Protein AF-A0A951NHP3-F1 (afdb_monomer)

Structure (mmCIF, N/CA/C/O backbone):
data_AF-A0A951NHP3-F1
#
_entry.id   AF-A0A951NHP3-F1
#
loop_
_atom_site.group_PDB
_atom_site.id
_atom_site.type_symbol
_atom_site.label_atom_id
_atom_site.label_alt_id
_atom_site.label_comp_id
_atom_site.label_asym_id
_atom_site.label_entity_id
_atom_site.label_seq_id
_atom_site.pdbx_PDB_ins_code
_atom_site.Cartn_x
_atom_site.Cartn_y
_atom_site.Cartn_z
_atom_site.occupancy
_atom_site.B_iso_or_equiv
_atom_site.auth_seq_id
_atom_site.auth_comp_id
_atom_site.auth_asym_id
_atom_site.auth_atom_id
_atom_site.pdbx_PDB_model_num
ATOM 1 N N . MET A 1 1 ? -13.520 4.692 -2.796 1.00 45.88 1 MET A N 1
ATOM 2 C CA . MET A 1 1 ? -13.491 5.552 -1.592 1.00 45.88 1 MET A CA 1
ATOM 3 C C . MET A 1 1 ? -12.701 4.812 -0.526 1.00 45.88 1 MET A C 1
ATOM 5 O O . MET A 1 1 ? -13.019 3.658 -0.288 1.00 45.88 1 MET A O 1
ATOM 9 N N . THR A 1 2 ? -11.644 5.398 0.038 1.00 67.56 2 THR A N 1
ATOM 10 C CA . THR A 1 2 ? -10.899 4.785 1.153 1.00 67.56 2 THR A CA 1
ATOM 11 C C . THR A 1 2 ? -11.594 5.115 2.467 1.00 67.56 2 THR A C 1
ATOM 13 O O . THR A 1 2 ? -11.869 6.288 2.731 1.00 67.56 2 THR A O 1
ATOM 16 N N . GLU A 1 3 ? -11.885 4.099 3.277 1.00 78.88 3 GLU A N 1
ATOM 17 C CA . GLU A 1 3 ? -12.429 4.299 4.620 1.00 78.88 3 GLU A CA 1
ATOM 18 C C . GLU A 1 3 ? -11.421 5.057 5.497 1.00 78.88 3 GLU A C 1
ATOM 20 O O . GLU A 1 3 ? -10.217 5.058 5.231 1.00 78.88 3 GLU A O 1
ATOM 25 N N . ARG A 1 4 ? -11.899 5.748 6.537 1.00 83.88 4 ARG A N 1
ATOM 26 C CA . ARG A 1 4 ? -11.017 6.402 7.515 1.00 83.88 4 ARG A CA 1
ATOM 27 C C . ARG A 1 4 ? -10.785 5.481 8.704 1.00 83.88 4 ARG A C 1
ATOM 29 O O . ARG A 1 4 ? -11.667 4.715 9.088 1.00 83.88 4 ARG A O 1
ATOM 36 N N . LYS A 1 5 ? -9.613 5.615 9.328 1.00 88.44 5 LYS A N 1
ATOM 37 C CA . LYS A 1 5 ? -9.296 4.925 10.579 1.00 88.44 5 LYS A CA 1
ATOM 38 C C . LYS A 1 5 ? -10.338 5.254 11.665 1.00 88.44 5 LYS A C 1
ATOM 40 O O . LYS A 1 5 ? -10.530 6.440 11.945 1.00 88.44 5 LYS A O 1
ATOM 45 N N . PRO A 1 6 ? -10.950 4.251 12.320 1.00 87.25 6 PRO A N 1
ATOM 46 C C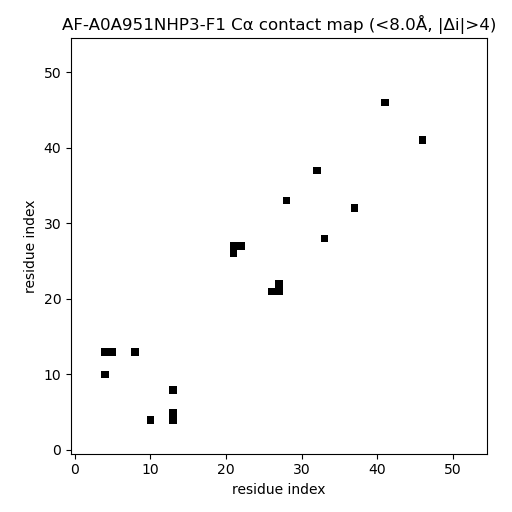A . PRO A 1 6 ? -11.807 4.467 13.481 1.00 87.25 6 PRO A CA 1
ATOM 47 C C . PRO A 1 6 ? -11.040 5.057 14.675 1.00 87.25 6 PRO A C 1
ATOM 49 O O . PRO A 1 6 ? -9.841 4.814 14.854 1.00 87.25 6 PRO A O 1
ATOM 52 N N . ALA A 1 7 ? -11.741 5.809 15.526 1.00 85.62 7 ALA A N 1
ATOM 53 C CA . ALA A 1 7 ? -11.197 6.246 16.810 1.00 85.62 7 ALA A CA 1
ATOM 54 C C . ALA A 1 7 ? -10.940 5.029 17.722 1.00 85.62 7 ALA A C 1
ATOM 56 O O . ALA A 1 7 ? -11.698 4.064 17.698 1.00 85.62 7 ALA A O 1
ATOM 57 N N . GLY A 1 8 ? -9.858 5.058 18.506 1.00 87.75 8 GLY A N 1
ATOM 58 C CA . GLY A 1 8 ? -9.500 3.969 19.428 1.00 87.75 8 GLY A CA 1
ATOM 59 C C . GLY A 1 8 ? -8.758 2.776 18.807 1.00 87.75 8 GLY A C 1
ATOM 60 O O . GLY A 1 8 ? -8.328 1.897 19.543 1.00 87.75 8 GLY A O 1
ATOM 61 N N . VAL A 1 9 ? -8.545 2.752 17.485 1.00 88.75 9 VAL A N 1
ATOM 62 C CA . VAL A 1 9 ? -7.757 1.706 16.804 1.00 88.75 9 VAL A CA 1
ATOM 63 C C . VAL A 1 9 ? -6.363 2.239 16.463 1.00 88.75 9 VAL A C 1
ATOM 65 O O . VAL A 1 9 ? -6.211 3.394 16.038 1.00 88.75 9 VAL A O 1
ATOM 68 N N . SER A 1 10 ? -5.323 1.422 16.645 1.00 90.25 10 SER A N 1
ATOM 69 C CA . SER A 1 10 ? -3.968 1.771 16.202 1.00 90.25 10 SER A CA 1
ATOM 70 C C . SER A 1 10 ? -3.924 1.886 14.670 1.00 90.25 10 SER A C 1
ATOM 72 O O . SER A 1 10 ? -4.754 1.324 13.955 1.00 90.25 10 SER A O 1
ATOM 74 N N . P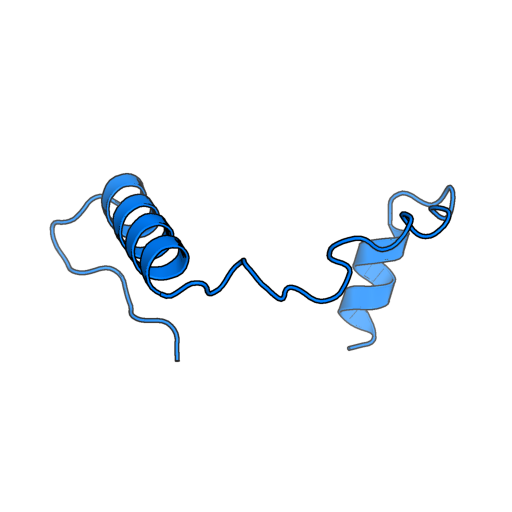HE A 1 11 ? -2.990 2.677 14.140 1.00 86.62 11 PHE A N 1
ATOM 75 C CA . PHE A 1 11 ? -2.862 2.807 12.685 1.00 86.62 11 PHE A CA 1
ATOM 76 C C . PHE A 1 11 ? -2.444 1.479 12.046 1.00 86.62 11 PHE A C 1
ATOM 78 O O . PHE A 1 11 ? -3.029 1.077 11.048 1.00 86.62 11 PHE A O 1
ATOM 85 N N . GLU A 1 12 ? -1.501 0.780 12.678 1.00 87.88 12 GLU A N 1
ATOM 86 C CA . GLU A 1 12 ? -1.011 -0.533 12.260 1.00 87.88 12 GLU A CA 1
ATOM 87 C C . GLU A 1 12 ? -2.148 -1.555 12.150 1.00 87.88 12 GLU A C 1
ATOM 89 O O . GLU A 1 12 ? -2.408 -2.055 11.059 1.00 87.88 12 GLU A O 1
ATOM 94 N N . SER A 1 13 ? -2.927 -1.765 13.218 1.00 91.56 13 SER A N 1
ATOM 95 C CA . SER A 1 13 ? -4.027 -2.739 13.211 1.00 91.56 13 SER A CA 1
ATOM 96 C C . SER A 1 13 ? -5.128 -2.385 12.207 1.00 91.56 13 SER A C 1
ATOM 98 O O . SER A 1 13 ? -5.756 -3.269 11.623 1.00 91.56 13 SER A O 1
ATOM 100 N N . TRP A 1 14 ? -5.376 -1.092 11.974 1.00 91.88 14 TRP A N 1
ATOM 101 C CA . TRP A 1 14 ? -6.333 -0.664 10.955 1.00 91.88 14 TRP 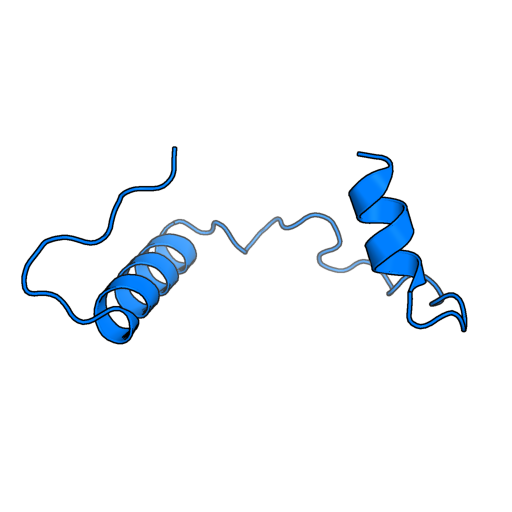A CA 1
ATOM 102 C C . TRP A 1 14 ? -5.829 -0.937 9.530 1.00 91.88 14 TRP A C 1
ATOM 104 O O . TRP A 1 14 ? -6.598 -1.427 8.702 1.00 91.88 14 TRP A O 1
ATOM 114 N N . VAL A 1 15 ? -4.548 -0.679 9.250 1.00 92.25 15 VAL A N 1
ATOM 115 C CA . VAL A 1 15 ? -3.925 -0.963 7.946 1.00 92.25 15 VAL A CA 1
ATOM 116 C C . VAL A 1 15 ? -3.878 -2.465 7.678 1.00 92.25 15 VAL A C 1
ATOM 118 O O . VAL A 1 15 ? -4.249 -2.899 6.589 1.00 92.25 15 VAL A O 1
ATOM 121 N N . GLU A 1 16 ? -3.495 -3.269 8.668 1.00 93.50 16 GLU A N 1
ATOM 122 C CA . GLU A 1 16 ? -3.487 -4.730 8.555 1.00 93.50 16 GLU A CA 1
ATOM 123 C C . GLU A 1 16 ? -4.871 -5.291 8.224 1.00 93.50 16 GLU A C 1
ATOM 125 O O . GLU A 1 16 ? -4.998 -6.176 7.375 1.00 93.50 16 GLU A O 1
ATOM 130 N N . ARG A 1 17 ? -5.923 -4.759 8.862 1.00 92.56 17 ARG A N 1
ATOM 131 C CA . ARG A 1 17 ? -7.305 -5.148 8.564 1.00 92.56 17 ARG A CA 1
ATOM 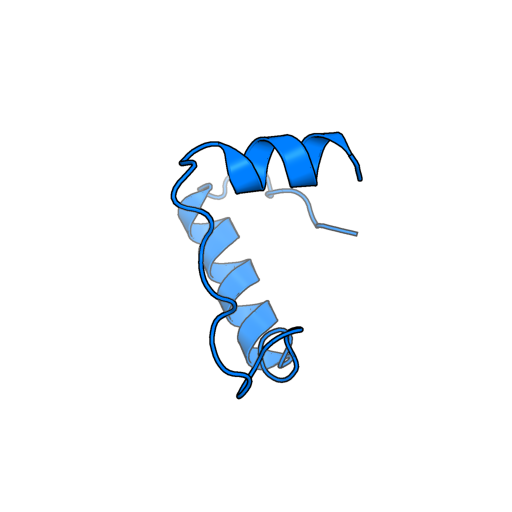132 C C . ARG A 1 17 ? -7.656 -4.865 7.104 1.00 92.56 17 ARG A C 1
ATOM 134 O O . ARG A 1 17 ? -8.123 -5.762 6.410 1.00 92.56 17 ARG A O 1
ATOM 141 N N . GLN A 1 18 ? -7.371 -3.658 6.623 1.00 92.75 18 GLN A N 1
ATOM 142 C CA . GLN A 1 18 ? -7.669 -3.264 5.243 1.00 92.75 18 GLN A CA 1
ATOM 143 C C . GLN A 1 18 ? -6.865 -4.081 4.225 1.00 92.75 18 GLN A C 1
ATOM 145 O O . GLN A 1 18 ? -7.377 -4.402 3.153 1.00 92.75 18 GLN A O 1
ATOM 150 N N . LEU A 1 19 ? -5.624 -4.455 4.558 1.00 92.69 19 LEU A N 1
ATOM 151 C CA . LEU A 1 19 ? -4.791 -5.313 3.718 1.00 92.69 19 LEU A CA 1
ATOM 152 C C . LEU A 1 19 ? -5.361 -6.734 3.622 1.00 92.69 19 LEU A C 1
ATOM 154 O O . LEU A 1 19 ? -5.426 -7.292 2.526 1.00 92.69 19 LEU A O 1
ATOM 158 N N . ARG A 1 20 ? -5.804 -7.303 4.749 1.00 94.69 20 ARG A N 1
ATOM 159 C CA . ARG A 1 20 ? -6.449 -8.623 4.797 1.00 94.69 20 ARG A CA 1
ATOM 160 C C . ARG A 1 20 ? -7.728 -8.642 3.965 1.00 94.69 20 ARG A C 1
ATOM 162 O O . ARG A 1 20 ? -7.843 -9.465 3.066 1.00 94.69 20 ARG A O 1
ATOM 169 N N . GLU A 1 21 ? -8.624 -7.687 4.199 1.00 94.50 21 GLU A N 1
ATOM 170 C CA . GLU A 1 21 ? -9.877 -7.541 3.449 1.00 94.50 21 GLU A CA 1
ATOM 171 C C . GLU A 1 21 ? -9.609 -7.351 1.946 1.00 94.50 21 GLU A C 1
ATOM 173 O O . GLU A 1 21 ? -10.284 -7.943 1.107 1.00 94.50 21 GLU A O 1
ATOM 178 N N . ALA A 1 22 ? -8.596 -6.551 1.583 1.00 92.62 22 ALA A N 1
ATOM 179 C CA . ALA A 1 22 ? -8.183 -6.356 0.192 1.00 92.62 22 ALA A CA 1
ATOM 180 C C . ALA A 1 22 ? -7.658 -7.634 -0.465 1.00 92.62 22 ALA A C 1
ATOM 182 O O . ALA A 1 22 ? -7.901 -7.857 -1.651 1.00 92.62 22 ALA A O 1
ATOM 183 N N . ARG A 1 23 ? -6.964 -8.477 0.298 1.00 93.75 23 ARG A N 1
ATOM 184 C CA . ARG A 1 23 ? -6.487 -9.770 -0.181 1.00 93.75 23 ARG A CA 1
ATOM 185 C C . ARG A 1 23 ? -7.625 -10.769 -0.351 1.00 93.75 23 ARG A C 1
ATOM 187 O O . ARG A 1 23 ? -7.691 -11.412 -1.388 1.00 93.75 23 ARG A O 1
ATOM 194 N N . GLU A 1 24 ? -8.527 -10.868 0.622 1.00 94.94 24 GLU A N 1
ATOM 195 C CA . GLU A 1 24 ? -9.679 -11.782 0.576 1.00 94.94 24 GLU A CA 1
ATOM 196 C C . GLU A 1 24 ? -10.609 -11.483 -0.603 1.00 94.94 24 GLU A C 1
ATOM 198 O O . GLU A 1 24 ? -11.111 -12.398 -1.248 1.00 94.94 24 GLU A O 1
ATOM 203 N N . ARG A 1 25 ? -10.791 -10.202 -0.933 1.00 93.62 25 ARG A N 1
ATOM 204 C CA . ARG A 1 25 ? -11.591 -9.772 -2.088 1.00 93.62 25 ARG A CA 1
ATOM 205 C C . ARG A 1 25 ? -10.821 -9.781 -3.422 1.00 93.62 25 ARG A C 1
ATOM 207 O O . ARG A 1 25 ? -11.321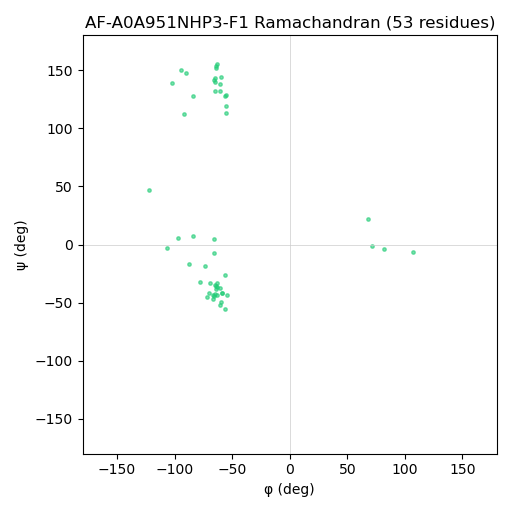 -9.235 -4.401 1.00 93.62 25 ARG A O 1
ATOM 214 N N . GLY A 1 26 ? -9.593 -10.306 -3.451 1.00 93.62 26 GLY A N 1
ATOM 215 C CA . GLY A 1 26 ? -8.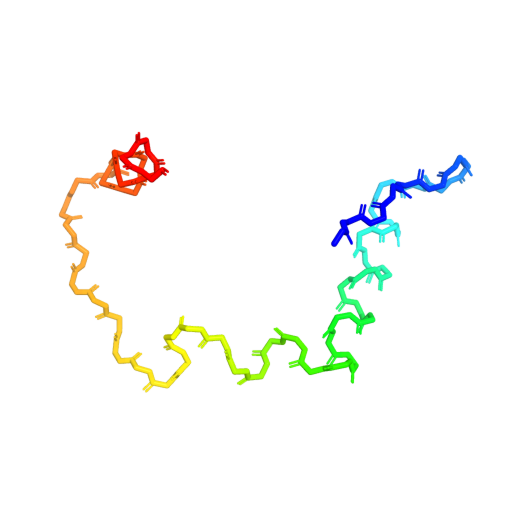785 -10.440 -4.669 1.00 93.62 26 GLY A CA 1
ATOM 216 C C . GLY A 1 26 ? -8.311 -9.121 -5.287 1.00 93.62 26 GLY A C 1
ATOM 217 O O . GLY A 1 26 ? -7.981 -9.062 -6.467 1.00 93.62 26 GLY A O 1
ATOM 218 N N . SER A 1 27 ? -8.242 -8.022 -4.522 1.00 92.56 27 SER A N 1
ATOM 219 C CA . SER A 1 27 ? -7.821 -6.714 -5.066 1.00 92.56 27 SER A CA 1
ATOM 220 C C . SER A 1 27 ? -6.365 -6.651 -5.528 1.00 92.56 27 SER A C 1
ATOM 222 O O . SER A 1 27 ? -5.965 -5.641 -6.104 1.00 92.56 27 SER A O 1
ATOM 224 N N . PHE A 1 28 ? -5.580 -7.696 -5.273 1.00 91.25 28 PHE A N 1
ATOM 225 C CA . PHE A 1 28 ? -4.196 -7.811 -5.722 1.00 91.25 28 PHE A CA 1
ATOM 226 C C . PHE A 1 28 ? -4.013 -8.817 -6.871 1.00 91.25 28 PHE A C 1
ATOM 228 O O . PHE A 1 28 ? -2.899 -8.936 -7.376 1.00 91.25 28 PHE A O 1
ATOM 235 N N . ASP A 1 29 ? -5.069 -9.515 -7.298 1.00 91.25 29 ASP A N 1
ATOM 236 C CA . ASP A 1 29 ? -4.941 -10.642 -8.231 1.00 91.25 29 ASP A CA 1
ATOM 237 C C . ASP A 1 29 ? -4.729 -10.185 -9.687 1.00 91.25 29 ASP A C 1
ATOM 239 O O . ASP A 1 29 ? -3.985 -10.823 -10.429 1.00 91.25 29 ASP A O 1
ATOM 243 N N . ASP A 1 30 ? -5.301 -9.041 -10.082 1.00 87.88 30 ASP A N 1
ATOM 244 C CA . ASP A 1 30 ? -5.211 -8.481 -11.444 1.00 87.88 30 ASP A CA 1
ATOM 245 C C . ASP A 1 30 ? -4.616 -7.062 -11.451 1.00 87.88 30 ASP A C 1
ATOM 247 O O . ASP A 1 30 ? -5.148 -6.110 -12.027 1.00 87.88 30 ASP A O 1
ATOM 251 N N . LEU A 1 31 ? -3.507 -6.879 -10.728 1.00 90.69 31 LEU A N 1
ATOM 252 C CA . LEU A 1 31 ? -2.811 -5.597 -10.741 1.00 90.69 31 LEU A CA 1
ATOM 253 C C . LEU A 1 31 ? -2.212 -5.304 -12.127 1.00 90.69 31 LEU A C 1
ATOM 255 O O . LEU A 1 31 ? -1.625 -6.186 -12.765 1.00 90.69 31 LEU A O 1
ATOM 259 N N . PRO A 1 32 ? -2.253 -4.038 -12.582 1.00 87.00 32 PRO A N 1
ATOM 260 C CA . PRO A 1 32 ? -1.553 -3.630 -13.788 1.00 87.00 32 PRO A CA 1
ATOM 261 C C . PRO A 1 32 ? -0.062 -3.976 -13.699 1.00 87.00 32 PRO A C 1
ATOM 263 O O . PRO A 1 32 ? 0.674 -3.406 -12.897 1.00 87.00 32 PRO A O 1
ATOM 266 N N . GLY A 1 33 ? 0.384 -4.905 -14.544 1.00 85.50 33 GLY A N 1
ATOM 267 C CA . GLY A 1 33 ? 1.775 -5.368 -14.566 1.00 85.50 33 GLY A CA 1
ATOM 268 C C . GLY A 1 33 ? 1.997 -6.768 -13.995 1.00 85.50 33 GLY A C 1
ATOM 269 O O . GLY A 1 33 ? 3.098 -7.289 -14.159 1.00 85.50 33 GLY A O 1
ATOM 270 N N . THR A 1 34 ? 0.983 -7.416 -13.409 1.00 89.75 34 THR A N 1
ATOM 271 C CA . THR A 1 34 ? 1.083 -8.819 -12.978 1.00 89.75 34 THR A CA 1
ATOM 272 C C . THR A 1 34 ? 1.504 -9.713 -14.147 1.00 89.75 34 THR A C 1
ATOM 274 O O . THR A 1 34 ? 0.942 -9.644 -15.240 1.00 89.75 34 THR A O 1
ATOM 277 N N . GLY A 1 35 ? 2.544 -10.524 -13.931 1.00 88.62 35 GLY A N 1
ATOM 278 C CA . GLY A 1 35 ? 3.082 -11.457 -14.928 1.00 88.62 35 GLY A CA 1
ATOM 279 C C . GLY A 1 35 ? 3.841 -10.817 -16.098 1.00 88.62 35 GLY A C 1
ATOM 280 O O . GLY A 1 35 ? 4.358 -11.543 -16.945 1.00 88.62 35 GLY A O 1
ATOM 281 N N . LYS A 1 36 ? 3.941 -9.483 -16.166 1.00 88.88 36 LYS A N 1
ATOM 282 C CA . LYS A 1 36 ? 4.706 -8.783 -17.207 1.00 88.88 36 LYS A CA 1
ATOM 283 C C . LYS A 1 36 ? 6.155 -8.579 -16.754 1.00 88.88 36 LYS A C 1
ATOM 285 O O . LYS A 1 36 ? 6.395 -8.390 -15.560 1.00 88.88 36 LYS A O 1
ATOM 290 N N . PRO A 1 37 ? 7.131 -8.591 -17.680 1.00 87.31 37 PRO A N 1
ATOM 291 C CA . PRO A 1 37 ? 8.501 -8.243 -17.336 1.00 87.31 37 PRO A CA 1
ATOM 292 C C . PRO A 1 37 ? 8.555 -6.817 -16.785 1.00 87.31 37 PRO A C 1
ATOM 294 O O . PRO A 1 37 ? 7.824 -5.929 -17.237 1.00 87.31 37 PRO A O 1
ATOM 297 N N . LEU A 1 38 ? 9.439 -6.599 -15.812 1.00 82.19 38 LEU A N 1
ATOM 298 C CA . LEU A 1 38 ? 9.714 -5.258 -15.316 1.00 82.19 38 LEU A CA 1
ATOM 299 C C . LEU A 1 38 ? 10.242 -4.407 -16.470 1.00 82.19 38 LEU A C 1
ATOM 301 O O . LEU A 1 38 ? 11.123 -4.828 -17.221 1.00 82.19 38 LEU A O 1
ATOM 305 N N . GLN A 1 39 ? 9.682 -3.209 -16.613 1.00 79.06 39 GLN A N 1
ATOM 306 C CA . GLN A 1 39 ? 10.167 -2.260 -17.604 1.00 79.06 39 GLN A CA 1
ATOM 307 C C . GLN A 1 39 ? 11.600 -1.858 -17.232 1.00 79.06 39 GLN A C 1
ATOM 309 O O . GLN A 1 39 ? 11.872 -1.684 -16.039 1.00 79.06 39 GLN A O 1
ATOM 314 N N . PRO A 1 40 ? 12.516 -1.716 -18.206 1.00 76.25 40 PRO A N 1
ATOM 315 C CA . PRO A 1 40 ? 13.878 -1.292 -17.921 1.00 76.25 40 PRO A CA 1
ATOM 316 C C . PRO A 1 40 ? 13.835 0.036 -17.163 1.00 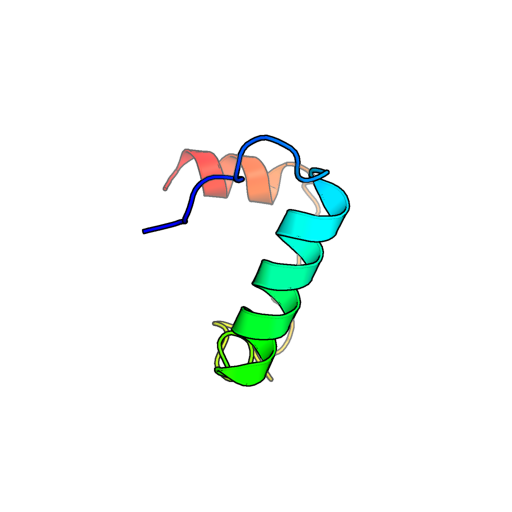76.25 40 PRO A C 1
ATOM 318 O O . PRO A 1 40 ? 13.276 1.024 -17.643 1.00 76.25 40 PRO A O 1
ATOM 321 N N . ALA A 1 41 ? 14.371 0.030 -15.943 1.00 70.75 41 ALA A N 1
ATOM 322 C CA . ALA A 1 41 ? 14.413 1.224 -15.123 1.00 70.75 41 ALA A CA 1
ATOM 323 C C . ALA A 1 41 ? 15.318 2.254 -15.805 1.00 70.75 41 ALA A C 1
ATOM 325 O O . ALA A 1 41 ? 16.432 1.939 -16.226 1.00 70.75 41 ALA A O 1
ATOM 326 N N . SER A 1 42 ? 14.844 3.495 -15.906 1.00 72.75 42 SER A N 1
ATOM 327 C CA . SER A 1 42 ? 15.755 4.608 -16.151 1.00 72.75 42 SER A CA 1
ATOM 328 C C . SER A 1 42 ? 16.738 4.667 -14.981 1.00 72.75 42 SER A C 1
ATOM 330 O O . SER A 1 42 ? 16.315 4.539 -13.834 1.00 72.75 42 SER A O 1
ATOM 332 N N . PHE A 1 43 ? 18.027 4.891 -15.245 1.00 73.50 43 PHE A N 1
ATOM 333 C CA . PHE A 1 43 ? 19.056 5.059 -14.204 1.00 73.50 43 PHE A CA 1
ATOM 334 C C . PHE A 1 43 ? 18.860 6.320 -13.344 1.00 73.50 43 PHE A C 1
ATOM 336 O O . PHE A 1 43 ? 19.699 6.652 -12.515 1.00 73.50 43 PHE A O 1
ATOM 343 N N . ASP A 1 44 ? 17.768 7.047 -13.557 1.00 81.69 44 ASP A N 1
ATOM 344 C CA . ASP A 1 44 ? 17.406 8.219 -12.789 1.00 81.69 44 ASP A CA 1
ATOM 345 C C . ASP A 1 44 ? 16.506 7.838 -11.608 1.00 81.69 44 ASP A C 1
ATOM 347 O O . ASP A 1 44 ? 15.343 7.457 -11.775 1.00 81.69 44 ASP A O 1
ATOM 351 N N . GLU A 1 45 ? 17.040 7.999 -10.401 1.00 81.69 45 GLU A N 1
ATOM 352 C CA . GLU A 1 45 ? 16.366 7.721 -9.129 1.00 81.69 45 GLU A CA 1
ATOM 353 C C . GLU A 1 45 ? 15.043 8.492 -8.957 1.00 81.69 45 GLU A C 1
ATOM 355 O O . GLU A 1 45 ? 14.125 8.033 -8.272 1.00 81.69 45 GLU A O 1
ATOM 360 N N . LEU A 1 46 ? 14.901 9.648 -9.615 1.00 89.06 46 LEU A N 1
ATOM 361 C CA . LEU A 1 46 ? 13.725 10.515 -9.546 1.00 89.06 46 LEU A CA 1
ATOM 362 C C . LEU A 1 46 ? 12.753 10.301 -10.713 1.00 89.06 46 LEU A C 1
ATOM 364 O O . LEU A 1 46 ? 11.760 11.030 -10.833 1.00 89.06 46 LEU A O 1
ATOM 368 N N . ALA A 1 47 ? 12.988 9.306 -11.576 1.00 83.69 47 ALA A N 1
ATOM 369 C CA . ALA A 1 47 ? 12.125 9.022 -12.721 1.00 83.69 47 ALA A CA 1
ATOM 370 C C . ALA A 1 47 ? 10.655 8.828 -12.313 1.00 83.69 47 ALA A C 1
ATOM 372 O O . ALA A 1 47 ? 9.766 9.414 -12.933 1.00 83.69 47 ALA A O 1
ATOM 373 N N . TRP A 1 48 ? 10.399 8.086 -11.233 1.00 82.81 48 TRP A N 1
ATOM 374 C CA . TRP A 1 48 ? 9.041 7.838 -10.741 1.00 82.81 48 TRP A CA 1
ATOM 375 C C . TRP A 1 48 ? 8.376 9.097 -10.159 1.00 82.81 48 TRP A C 1
ATOM 377 O O . TRP A 1 48 ? 7.166 9.267 -10.303 1.00 82.81 48 TRP A O 1
ATOM 387 N N . VAL A 1 49 ? 9.144 10.005 -9.540 1.00 87.75 49 VAL A N 1
ATOM 388 C CA . VAL A 1 49 ? 8.621 11.272 -8.996 1.00 87.75 49 VAL A CA 1
ATOM 389 C C . VAL A 1 49 ? 8.151 12.169 -10.133 1.00 87.75 49 VAL A C 1
ATOM 391 O O . VAL A 1 49 ? 7.045 12.702 -10.087 1.00 87.75 49 VAL A O 1
ATOM 394 N N . ARG A 1 50 ? 8.970 12.306 -11.182 1.00 85.88 50 ARG A N 1
ATOM 395 C CA . ARG A 1 50 ? 8.614 13.109 -12.360 1.00 85.88 50 ARG A CA 1
ATOM 396 C C . ARG A 1 50 ? 7.408 12.542 -13.096 1.00 85.88 50 ARG A C 1
ATOM 398 O O . ARG A 1 50 ? 6.572 13.318 -13.538 1.00 85.88 50 ARG A O 1
ATOM 405 N N . GLU A 1 51 ? 7.297 11.219 -13.202 1.00 84.00 51 GLU A N 1
ATOM 406 C CA . GLU A 1 51 ? 6.103 10.575 -13.760 1.00 84.00 51 GLU A CA 1
ATOM 407 C C . GLU A 1 51 ? 4.862 10.856 -12.903 1.00 84.00 51 GLU A C 1
ATOM 409 O O . GLU A 1 51 ? 3.815 11.230 -13.424 1.00 84.00 51 GLU A O 1
ATOM 414 N N . LYS A 1 52 ? 4.988 10.765 -11.574 1.00 86.56 52 LYS A N 1
ATOM 415 C CA . LYS A 1 52 ? 3.893 11.065 -10.646 1.00 86.56 52 LYS A CA 1
ATOM 416 C C . LYS A 1 52 ? 3.434 12.523 -10.720 1.00 86.56 52 LYS A C 1
ATOM 418 O O . LYS A 1 52 ? 2.245 12.762 -10.588 1.00 86.56 52 LYS A O 1
ATOM 423 N N . LEU A 1 53 ? 4.347 13.474 -10.927 1.00 92.88 53 LEU A N 1
ATOM 424 C CA . LEU A 1 53 ? 4.017 14.899 -11.079 1.00 92.88 53 LEU A CA 1
ATOM 425 C C . LEU A 1 53 ? 3.364 15.235 -12.430 1.00 92.88 53 LEU A C 1
ATOM 427 O O . LEU A 1 53 ? 2.781 16.306 -12.561 1.00 92.8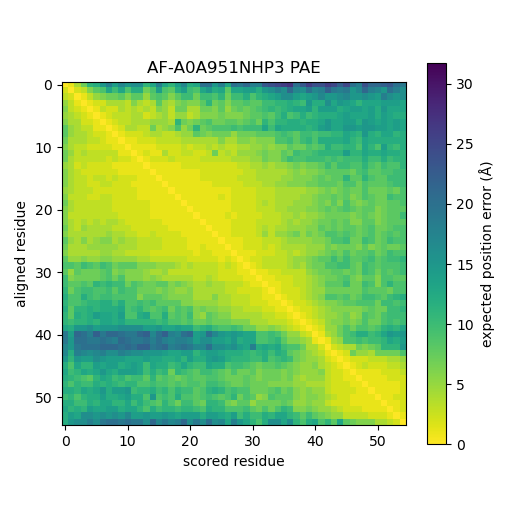8 53 LEU A O 1
ATOM 431 N N . ARG A 1 54 ? 3.492 14.364 -13.440 1.00 86.50 54 ARG A N 1
ATOM 432 C CA . ARG A 1 54 ? 2.865 14.543 -14.760 1.00 86.50 54 ARG A CA 1
ATOM 433 C C . ARG A 1 54 ? 1.437 13.992 -14.845 1.00 86.50 54 ARG A C 1
ATOM 435 O O . ARG A 1 54 ? 0.749 14.328 -15.805 1.00 86.50 54 ARG A O 1
ATOM 442 N N . ARG A 1 55 ? 1.025 13.137 -13.904 1.00 68.88 55 ARG A N 1
ATOM 443 C CA . ARG A 1 55 ? -0.333 12.578 -13.792 1.00 68.88 55 ARG A CA 1
ATOM 444 C C . ARG A 1 55 ? -1.221 13.447 -12.914 1.00 68.88 55 ARG A C 1
ATOM 446 O O . ARG A 1 55 ? -2.427 13.502 -13.231 1.00 68.88 55 ARG A O 1
#

Radius of gyration: 16.35 Å; Cα contacts (8 Å, |Δi|>4): 10; chains: 1; bounding box: 32×27×37 Å

Solvent-accessible surface area (backbone atoms only — not comparable to full-atom values): 3789 Å² total; per-residue (Å²): 135,84,83,77,84,60,87,97,57,57,70,66,64,49,50,52,50,55,52,50,54,38,54,76,70,47,71,69,76,81,42,94,61,70,96,51,81,81,74,86,74,69,94,49,92,58,53,66,57,57,53,60,74,74,106

Sequence (55 aa):
MTERKPAGVSFESWVERQLREARERGSFDDLPGTGKPLQPASFDELAWVREKLRR

pLDDT: mean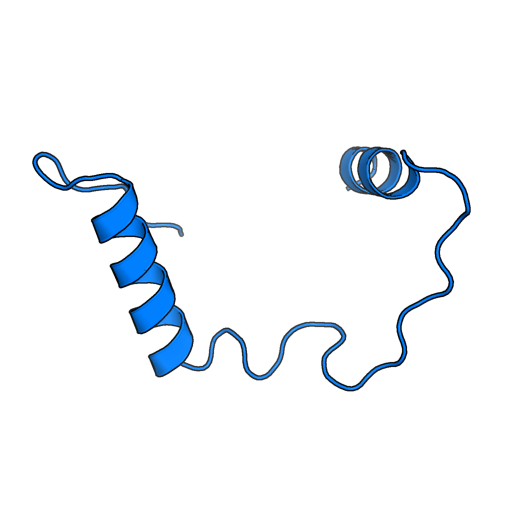 86.0, std 8.61, range [45.88, 94.94]

Foldseek 3Di:
DDDDDDPPDDPVVVVVVVVVVCVVVCVPVDDVQVPHDDDPDDPDPCPVVVVVVVD

Mean predicted aligned error: 7.24 Å

Secondary structure (DSSP, 8-state):
-PPPPPTTS-HHHHHHHHHHHHHHTTTTTT-TTTTSPPPPPPS-TTHHHHHHHH-